Protein AF-A0A7G1IEH9-F1 (afdb_monomer)

InterPro domains:
  IPR000030 PPE domain [PF00823] (2-75)
  IPR038332 PPE superfamily [G3DSA:1.20.1260.20] (1-83)
  IPR038332 PPE superfamily [SSF140459] (2-83)

Solvent-accessible surface area (backbone atoms only — not comparable to full-atom values): 6818 Å² total; per-residue (Å²): 110,60,46,59,54,23,50,54,52,22,62,71,52,36,68,58,66,68,58,56,51,50,48,56,52,49,42,52,53,42,60,76,65,32,87,82,54,78,37,52,67,60,43,54,50,47,52,47,55,49,51,51,48,51,52,42,34,51,51,20,52,55,51,25,51,55,37,37,50,55,48,53,68,71,58,76,77,83,74,82,67,97,66,61,63,68,59,50,52,51,50,51,52,51,52,51,53,52,50,53,51,51,54,58,60,53,47,54,61,51,50,53,54,53,60,72,65,56,80,79,133

Foldseek 3Di:
DLLVVLVVQLVVQQDDVVVLVVLVVVLVVLVVPCPPVPSVVVNVVSVVVNVVNVVSNVVSVVSNCVRNVVVVVPDDDDDDPPDDPVVVVVVVVVVVVVVVVVVVVVVVVVVVVVVVPDDDD

Structure (mmCIF, N/CA/C/O backbone):
data_AF-A0A7G1IEH9-F1
#
_entry.id   AF-A0A7G1IEH9-F1
#
loop_
_atom_site.group_PDB
_atom_site.id
_atom_site.type_symbol
_atom_site.label_atom_id
_atom_site.label_alt_id
_atom_site.label_comp_id
_atom_site.label_asym_id
_atom_site.label_entity_id
_atom_site.label_seq_id
_atom_site.pdbx_PDB_ins_code
_atom_site.Cartn_x
_atom_site.Cartn_y
_atom_site.Cartn_z
_atom_site.occupancy
_atom_site.B_iso_or_equiv
_atom_site.auth_seq_id
_atom_site.auth_comp_id
_atom_site.auth_asym_id
_atom_site.auth_atom_id
_atom_site.pdbx_PDB_model_num
ATOM 1 N N . MET A 1 1 ? 18.288 -5.193 -13.164 1.00 74.69 1 MET A N 1
ATOM 2 C CA . MET A 1 1 ? 17.884 -5.806 -11.874 1.00 74.69 1 MET A CA 1
ATOM 3 C C . MET A 1 1 ? 17.405 -4.782 -10.842 1.00 74.69 1 MET A C 1
ATOM 5 O O . MET A 1 1 ? 16.565 -5.155 -10.041 1.00 74.69 1 MET A O 1
ATOM 9 N N . ALA A 1 2 ? 17.808 -3.503 -10.920 1.00 91.00 2 ALA A N 1
ATOM 10 C CA . ALA A 1 2 ? 17.362 -2.439 -10.006 1.00 91.00 2 ALA A CA 1
ATOM 11 C C . ALA A 1 2 ? 15.828 -2.305 -9.851 1.00 91.00 2 ALA A C 1
ATOM 13 O O . ALA A 1 2 ? 15.324 -2.192 -8.737 1.00 91.00 2 ALA A O 1
ATOM 14 N N . ALA A 1 3 ? 15.067 -2.390 -10.949 1.00 94.50 3 ALA A N 1
ATOM 15 C CA . ALA A 1 3 ? 13.603 -2.328 -10.886 1.00 94.50 3 ALA A CA 1
ATOM 16 C C . ALA A 1 3 ? 12.978 -3.514 -10.120 1.00 94.50 3 ALA A C 1
ATOM 18 O O . ALA A 1 3 ? 12.057 -3.322 -9.332 1.00 94.50 3 ALA A O 1
ATOM 19 N N . ALA A 1 4 ? 13.500 -4.732 -10.314 1.00 96.81 4 ALA A N 1
ATOM 20 C CA . ALA A 1 4 ? 13.022 -5.922 -9.606 1.00 96.81 4 ALA A CA 1
ATOM 21 C C . ALA A 1 4 ? 13.334 -5.838 -8.106 1.00 96.81 4 ALA A C 1
ATOM 23 O O . ALA A 1 4 ? 12.456 -6.071 -7.282 1.00 96.81 4 ALA A O 1
ATOM 24 N N . THR A 1 5 ? 14.543 -5.396 -7.746 1.00 97.00 5 THR A N 1
ATOM 25 C CA . THR A 1 5 ? 14.927 -5.221 -6.339 1.00 97.00 5 THR A CA 1
ATOM 26 C C . THR A 1 5 ? 14.107 -4.136 -5.641 1.00 97.00 5 THR A C 1
ATOM 28 O O . THR A 1 5 ? 13.770 -4.292 -4.469 1.00 97.00 5 THR A O 1
ATOM 31 N N . ALA A 1 6 ? 13.754 -3.051 -6.344 1.00 97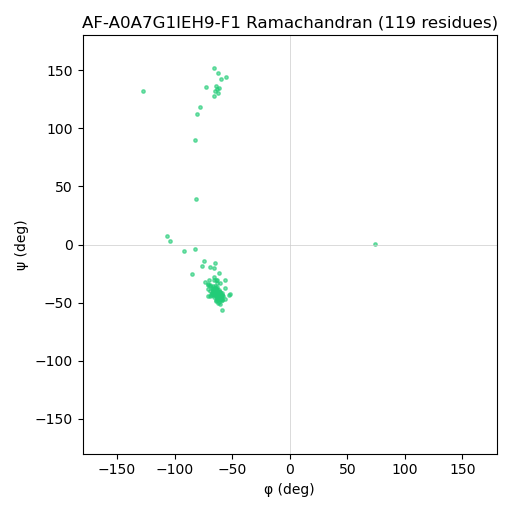.19 6 ALA A N 1
ATOM 32 C CA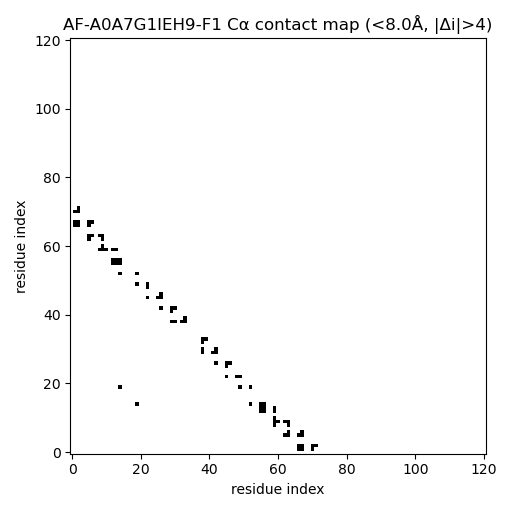 . ALA A 1 6 ? 12.877 -2.009 -5.808 1.00 97.19 6 ALA A CA 1
ATOM 33 C C . ALA A 1 6 ? 11.467 -2.555 -5.534 1.00 97.19 6 ALA A C 1
ATOM 35 O O . ALA A 1 6 ? 10.906 -2.296 -4.473 1.00 97.19 6 ALA A O 1
ATOM 36 N N . PHE A 1 7 ? 10.921 -3.352 -6.459 1.00 97.56 7 PHE A N 1
ATOM 37 C CA . PHE A 1 7 ? 9.624 -4.006 -6.281 1.00 97.56 7 PHE A CA 1
ATOM 38 C C . PHE A 1 7 ? 9.625 -4.981 -5.098 1.00 97.56 7 PHE A C 1
ATOM 40 O O . PHE A 1 7 ? 8.766 -4.889 -4.227 1.00 97.56 7 PHE A O 1
ATOM 47 N N . GLU A 1 8 ? 10.603 -5.884 -5.029 1.00 98.06 8 GLU A N 1
ATOM 48 C CA . GLU A 1 8 ? 10.706 -6.873 -3.948 1.00 98.06 8 GLU A CA 1
ATOM 49 C C . GLU A 1 8 ? 10.863 -6.204 -2.577 1.00 98.06 8 GLU A C 1
ATOM 51 O O . GLU A 1 8 ? 10.237 -6.627 -1.605 1.00 98.06 8 GLU A O 1
ATOM 56 N N . SER A 1 9 ? 11.641 -5.119 -2.511 1.00 97.62 9 SER A N 1
ATOM 57 C CA . SER A 1 9 ? 11.818 -4.332 -1.285 1.00 97.62 9 SER A CA 1
ATOM 58 C C . SER A 1 9 ? 10.518 -3.653 -0.851 1.00 97.62 9 SER A C 1
ATOM 60 O O . SER A 1 9 ? 10.201 -3.650 0.335 1.00 97.62 9 SER A O 1
ATOM 62 N N . ALA A 1 10 ? 9.743 -3.117 -1.800 1.00 98.19 10 ALA A N 1
ATOM 63 C CA . ALA A 1 10 ? 8.437 -2.526 -1.524 1.00 98.19 10 ALA A CA 1
ATOM 64 C C . ALA A 1 10 ? 7.450 -3.574 -1.000 1.00 98.19 10 ALA A C 1
ATOM 66 O O . ALA A 1 10 ? 6.861 -3.378 0.057 1.00 98.19 10 ALA A O 1
ATOM 67 N N . VAL A 1 11 ? 7.348 -4.724 -1.676 1.00 97.94 11 VAL A N 1
ATOM 68 C CA . VAL A 1 11 ? 6.484 -5.841 -1.258 1.00 97.94 11 VAL A CA 1
ATOM 69 C C . VAL A 1 11 ? 6.845 -6.339 0.141 1.00 97.94 11 VAL A C 1
ATOM 71 O O . VAL A 1 11 ? 5.951 -6.617 0.935 1.00 97.94 11 VAL A O 1
ATOM 74 N N . ALA A 1 12 ? 8.138 -6.443 0.456 1.00 98.06 12 ALA A N 1
ATOM 75 C CA . ALA A 1 12 ? 8.598 -6.868 1.776 1.00 98.06 12 ALA A CA 1
ATOM 76 C C . ALA A 1 12 ? 8.327 -5.824 2.874 1.00 98.06 12 ALA A C 1
ATOM 78 O O . ALA A 1 12 ? 8.136 -6.197 4.031 1.00 98.06 12 ALA A O 1
ATOM 79 N N . ALA A 1 13 ? 8.331 -4.534 2.529 1.00 98.00 13 ALA A N 1
ATOM 80 C CA . ALA A 1 13 ? 8.080 -3.442 3.465 1.00 98.00 13 ALA A CA 1
ATOM 81 C C . ALA A 1 13 ? 6.584 -3.145 3.670 1.00 98.00 13 ALA A C 1
ATOM 83 O O . ALA A 1 13 ? 6.220 -2.618 4.720 1.00 98.00 13 ALA A O 1
ATOM 84 N N . THR A 1 14 ? 5.718 -3.467 2.707 1.00 98.50 14 THR A N 1
ATOM 85 C CA . THR A 1 14 ? 4.266 -3.274 2.819 1.00 98.50 14 THR A CA 1
ATOM 86 C C . THR A 1 14 ? 3.672 -4.142 3.927 1.00 98.50 14 THR A C 1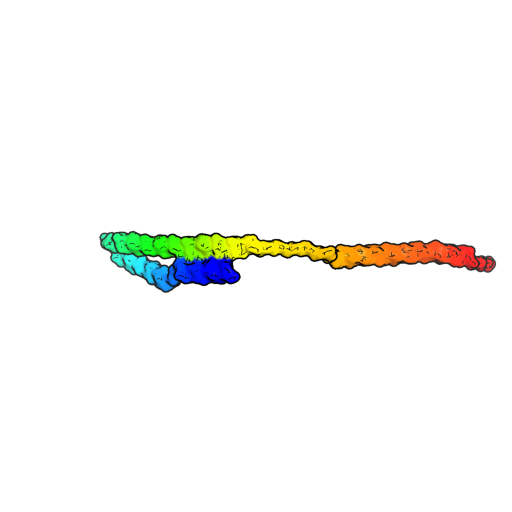
ATOM 88 O O . THR A 1 14 ? 3.975 -5.330 4.068 1.00 98.50 14 THR A O 1
ATOM 91 N N . VAL A 1 15 ? 2.784 -3.548 4.715 1.00 98.62 15 VAL A N 1
ATOM 92 C CA . VAL A 1 15 ? 2.061 -4.218 5.788 1.00 98.62 15 VAL A CA 1
ATOM 93 C C . VAL A 1 15 ? 1.169 -5.317 5.215 1.00 98.62 15 VAL A C 1
ATOM 95 O O . VAL A 1 15 ? 0.414 -5.130 4.261 1.00 98.62 15 VAL A O 1
ATOM 98 N N . HIS A 1 16 ? 1.210 -6.495 5.838 1.00 98.19 16 HIS A N 1
ATOM 99 C CA . HIS A 1 16 ? 0.393 -7.616 5.393 1.00 98.19 16 HIS A CA 1
ATOM 100 C C . HIS A 1 16 ? -1.115 -7.311 5.563 1.00 98.19 16 HIS A C 1
ATOM 102 O O . HIS A 1 16 ? -1.537 -6.949 6.667 1.00 98.19 16 HIS A O 1
ATOM 108 N N . PRO A 1 17 ? -1.976 -7.555 4.551 1.00 97.81 17 PRO A N 1
ATOM 109 C CA . PRO A 1 17 ? -3.401 -7.200 4.604 1.00 97.81 17 PRO A CA 1
ATOM 110 C C . PRO A 1 17 ? -4.170 -7.788 5.795 1.00 97.81 17 PRO A C 1
ATOM 112 O O . PRO A 1 17 ? -5.111 -7.180 6.300 1.00 97.81 17 PRO A O 1
ATOM 115 N N . ALA A 1 18 ? -3.760 -8.966 6.277 1.00 98.38 18 ALA A N 1
ATOM 116 C CA . ALA A 1 18 ? -4.361 -9.589 7.458 1.00 98.38 18 ALA A CA 1
ATOM 117 C C . ALA A 1 18 ? -4.177 -8.755 8.743 1.00 98.38 18 ALA A C 1
ATOM 119 O O . ALA A 1 18 ? -5.075 -8.749 9.581 1.00 98.38 18 ALA A O 1
ATOM 120 N N . ALA A 1 19 ? -3.058 -8.035 8.893 1.00 98.50 19 ALA A N 1
ATOM 121 C CA . ALA A 1 19 ? -2.825 -7.161 10.044 1.00 98.50 19 ALA A CA 1
ATOM 122 C C . ALA A 1 19 ? -3.760 -5.943 10.006 1.00 98.50 19 ALA A C 1
ATOM 124 O O . ALA A 1 19 ? -4.420 -5.631 10.998 1.00 98.50 19 ALA A O 1
ATOM 125 N N . VAL A 1 20 ? -3.909 -5.332 8.826 1.00 98.75 20 VAL A N 1
ATOM 126 C CA . VAL A 1 20 ? -4.864 -4.241 8.599 1.00 98.75 20 VAL A CA 1
ATOM 127 C C . VAL A 1 20 ? -6.289 -4.708 8.900 1.00 98.75 20 VAL A C 1
ATOM 129 O O . VAL A 1 20 ? -7.010 -4.059 9.655 1.00 98.75 20 VAL A O 1
ATOM 132 N N . ALA A 1 21 ? -6.691 -5.869 8.375 1.00 98.75 21 ALA A N 1
ATOM 133 C CA . ALA A 1 21 ? -8.010 -6.438 8.632 1.00 98.75 21 ALA A CA 1
ATOM 134 C C . ALA A 1 21 ? -8.253 -6.694 10.130 1.00 98.75 21 ALA A C 1
ATOM 136 O O . ALA A 1 21 ? -9.314 -6.334 10.642 1.00 98.75 21 ALA A O 1
ATOM 137 N N . ALA A 1 22 ? -7.272 -7.256 10.844 1.00 98.81 22 ALA A N 1
ATOM 138 C CA . ALA A 1 22 ? -7.365 -7.490 12.283 1.00 98.81 22 ALA A CA 1
ATOM 139 C C . ALA A 1 22 ? -7.569 -6.183 13.067 1.00 98.81 22 ALA A C 1
ATOM 141 O O . ALA A 1 22 ? -8.456 -6.116 13.917 1.00 98.81 22 ALA A O 1
ATOM 142 N N . ASN A 1 23 ? -6.823 -5.127 12.729 1.00 98.81 23 ASN A N 1
ATOM 143 C CA . ASN A 1 23 ? -7.001 -3.800 13.317 1.00 98.81 23 ASN A CA 1
ATOM 144 C C . ASN A 1 23 ? -8.418 -3.249 13.072 1.00 98.81 23 ASN A C 1
ATOM 146 O O . ASN A 1 23 ? -9.082 -2.809 14.012 1.00 98.81 23 ASN A O 1
ATOM 150 N N . ARG A 1 24 ? -8.930 -3.338 11.834 1.00 98.75 24 ARG A N 1
ATOM 151 C CA . ARG A 1 24 ? -10.279 -2.841 11.503 1.00 98.75 24 ARG A CA 1
ATOM 152 C C . ARG A 1 24 ? -11.386 -3.620 12.216 1.00 98.75 24 ARG A C 1
ATOM 154 O O . ARG A 1 24 ? -12.366 -3.013 12.648 1.00 98.75 24 ARG A O 1
ATOM 161 N N . VAL A 1 25 ? -11.230 -4.936 12.366 1.00 98.88 25 VAL A N 1
ATOM 162 C CA . VAL A 1 25 ? -12.160 -5.780 13.136 1.00 98.88 25 VAL A CA 1
ATOM 163 C C . VAL A 1 25 ? -12.125 -5.415 14.621 1.00 98.88 25 VAL A C 1
ATOM 165 O O . VAL A 1 25 ? -13.186 -5.248 15.226 1.00 98.88 25 VAL A O 1
ATOM 168 N N . LEU A 1 26 ? -10.932 -5.236 15.198 1.00 98.81 26 LEU A N 1
ATOM 169 C CA . LEU A 1 26 ? -10.772 -4.827 16.594 1.00 98.81 26 LEU A CA 1
ATOM 170 C C . LEU A 1 26 ? -11.415 -3.461 16.856 1.00 98.81 26 LEU A C 1
ATOM 172 O O . LEU A 1 26 ? -12.185 -3.329 17.807 1.00 98.81 26 LEU A O 1
ATOM 176 N N . LEU A 1 27 ? -11.169 -2.476 15.989 1.00 98.88 27 LEU A N 1
ATOM 177 C CA . LEU A 1 27 ? -11.789 -1.155 16.089 1.00 98.88 27 LEU A CA 1
ATOM 178 C C . LEU A 1 27 ? -13.320 -1.261 16.106 1.00 98.88 27 LEU A C 1
ATOM 180 O O . LEU A 1 27 ? -13.971 -0.673 16.969 1.00 98.88 27 LEU A O 1
ATOM 184 N N . GLY A 1 28 ? -13.893 -2.055 15.195 1.00 98.75 28 GLY A N 1
ATOM 185 C CA . GLY A 1 28 ? -15.334 -2.301 15.153 1.00 98.75 28 GLY A CA 1
ATOM 186 C C . GLY A 1 28 ? -15.874 -2.895 16.458 1.00 98.75 28 GLY A C 1
ATOM 187 O O . GLY A 1 28 ? -16.890 -2.425 16.969 1.00 98.75 28 GLY A O 1
ATOM 188 N N . ALA A 1 29 ? -15.176 -3.875 17.038 1.00 98.75 29 ALA A N 1
ATOM 189 C CA . ALA A 1 29 ? -15.562 -4.490 18.308 1.00 98.75 29 ALA A CA 1
ATOM 190 C C . ALA A 1 29 ? -15.469 -3.511 19.494 1.00 98.75 29 ALA A C 1
ATOM 192 O O . ALA A 1 29 ? -16.379 -3.453 20.327 1.00 98.75 29 ALA A O 1
ATOM 193 N N . LEU A 1 30 ? -14.399 -2.714 19.560 1.00 98.75 30 LEU A N 1
ATOM 194 C CA . LEU A 1 30 ? -14.201 -1.710 20.607 1.00 98.75 30 LEU A CA 1
ATOM 195 C C . LEU A 1 30 ? -15.283 -0.632 20.562 1.00 98.75 30 LEU A C 1
ATOM 197 O O . LEU A 1 30 ? -15.847 -0.298 21.604 1.00 98.75 30 LEU A O 1
ATOM 201 N N . VAL A 1 31 ? -15.613 -0.138 19.364 1.00 98.69 31 VAL A N 1
ATOM 202 C CA . VAL A 1 31 ? -16.690 0.839 19.148 1.00 98.69 31 VAL A CA 1
ATOM 203 C C . VAL A 1 31 ? -18.046 0.243 19.520 1.00 98.69 31 VAL A C 1
ATOM 205 O O . VAL A 1 31 ? -18.790 0.861 20.280 1.00 98.69 31 VAL A O 1
ATOM 208 N N . ALA A 1 32 ? -18.351 -0.972 19.054 1.00 98.62 32 ALA A N 1
ATOM 209 C CA . ALA A 1 32 ? -19.624 -1.640 19.332 1.00 98.62 32 ALA A CA 1
ATOM 210 C C . ALA A 1 32 ? -19.866 -1.892 20.831 1.00 98.62 32 ALA A C 1
ATOM 212 O O . ALA A 1 32 ? -21.013 -2.007 21.256 1.00 98.62 32 ALA A O 1
ATOM 213 N N . THR A 1 33 ? -18.800 -1.966 21.632 1.00 98.31 33 THR A N 1
ATOM 214 C CA . THR A 1 33 ? -18.867 -2.202 23.082 1.00 98.31 33 THR A CA 1
ATOM 215 C C . THR A 1 33 ? -18.633 -0.941 23.923 1.00 98.31 33 THR A C 1
ATOM 217 O O . THR A 1 33 ? -18.659 -1.011 25.152 1.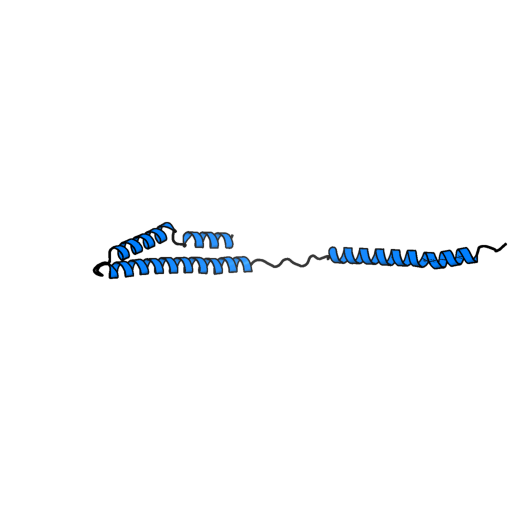00 98.31 33 THR A O 1
ATOM 220 N N . ASN A 1 34 ? -18.466 0.237 23.307 1.00 97.94 34 ASN A N 1
ATOM 221 C CA . ASN A 1 34 ? -18.123 1.485 24.002 1.00 97.94 34 ASN A CA 1
ATOM 222 C C . ASN A 1 34 ? -19.326 2.211 24.647 1.00 97.94 34 ASN A C 1
ATOM 224 O O . ASN A 1 34 ? -19.403 3.438 24.616 1.00 97.94 34 ASN A O 1
ATOM 228 N N . PHE A 1 35 ? -20.275 1.488 25.247 1.00 97.88 35 PHE A N 1
ATOM 229 C CA . PHE A 1 35 ? -21.515 2.077 25.787 1.00 97.88 35 PHE A CA 1
ATOM 230 C C . PHE A 1 35 ? -21.278 3.121 26.886 1.00 97.88 35 PHE A C 1
ATOM 232 O O . PHE A 1 35 ? -22.034 4.080 27.009 1.00 97.88 35 PHE A O 1
ATOM 239 N N . LEU A 1 36 ? -20.227 2.927 27.687 1.00 97.38 36 LEU A N 1
ATOM 240 C CA . LEU A 1 36 ? -19.866 3.793 28.814 1.00 97.38 36 LEU A CA 1
ATOM 241 C C . LEU A 1 36 ? -18.637 4.670 28.525 1.00 97.38 36 LEU A C 1
ATOM 243 O O . LEU A 1 36 ? -18.102 5.289 29.441 1.00 97.38 36 LEU A O 1
ATOM 247 N N . GLY A 1 37 ? -18.131 4.684 27.288 1.00 97.44 37 GLY A N 1
ATOM 248 C CA . GLY A 1 37 ? -16.933 5.451 26.927 1.00 97.44 37 GLY A CA 1
ATOM 249 C C . GLY A 1 37 ? -15.601 4.862 27.420 1.00 97.44 37 GLY A C 1
ATOM 250 O O . GLY A 1 37 ? -14.547 5.436 27.149 1.00 97.44 37 GLY A O 1
ATOM 251 N N . GLN A 1 38 ? -15.610 3.721 28.114 1.00 98.31 38 GLN A N 1
ATOM 252 C CA . GLN A 1 38 ? -14.409 3.107 28.700 1.00 98.31 38 GLN A CA 1
ATOM 253 C C . GLN A 1 38 ? -13.392 2.628 27.655 1.00 98.31 38 GLN A C 1
ATOM 255 O O . GLN A 1 38 ? -12.194 2.635 27.928 1.00 98.31 38 GLN A O 1
ATOM 260 N N . ASN A 1 39 ? -13.842 2.271 26.450 1.00 98.50 39 ASN A N 1
ATOM 261 C CA . ASN A 1 39 ? -12.962 1.801 25.380 1.00 98.50 39 ASN A CA 1
ATOM 262 C C . ASN A 1 39 ? -12.294 2.947 24.612 1.00 98.50 39 ASN A C 1
ATOM 264 O O . ASN A 1 39 ? -11.466 2.680 23.748 1.00 98.50 39 ASN A O 1
ATOM 268 N N . THR A 1 40 ? -12.614 4.211 24.905 1.00 98.44 40 THR A N 1
ATOM 269 C CA . THR A 1 40 ? -12.088 5.370 24.160 1.00 98.44 40 THR A CA 1
ATOM 270 C C . THR A 1 40 ? -10.553 5.387 24.059 1.00 98.44 40 THR A C 1
ATOM 272 O O . THR A 1 40 ? -10.051 5.587 22.954 1.00 98.44 40 THR A O 1
ATOM 275 N N . PRO A 1 41 ? -9.775 5.100 25.126 1.00 98.44 41 PRO A N 1
ATOM 276 C CA . PRO A 1 41 ? -8.318 5.011 25.006 1.00 98.44 41 PRO A CA 1
ATOM 277 C C . PRO A 1 41 ? -7.848 3.860 24.101 1.00 98.44 41 PRO A C 1
ATOM 279 O O . PRO A 1 41 ? -6.901 4.026 23.339 1.00 98.44 41 PRO A O 1
ATOM 282 N N . ALA A 1 42 ? -8.522 2.705 24.146 1.00 98.44 42 ALA A N 1
ATOM 283 C CA . ALA A 1 42 ? -8.191 1.551 23.306 1.00 98.44 42 ALA A CA 1
ATOM 284 C C . ALA A 1 42 ? -8.549 1.786 21.828 1.00 98.44 42 ALA A C 1
ATOM 286 O O . ALA A 1 42 ? -7.824 1.342 20.940 1.00 98.44 42 ALA A O 1
ATOM 287 N N . ILE A 1 43 ? -9.638 2.514 21.561 1.00 98.81 43 ILE A N 1
ATOM 288 C CA . ILE A 1 43 ? -10.010 2.974 20.218 1.00 98.81 43 ILE A CA 1
ATOM 289 C C . ILE A 1 43 ? -8.904 3.870 19.662 1.00 98.81 43 ILE A C 1
ATOM 291 O O . ILE A 1 43 ? -8.401 3.590 18.580 1.00 98.81 43 ILE A O 1
ATOM 295 N N . ALA A 1 44 ? -8.474 4.878 20.429 1.00 98.75 44 ALA A N 1
ATOM 296 C CA . ALA A 1 44 ? -7.420 5.795 20.002 1.00 98.75 44 ALA A CA 1
ATOM 297 C C . ALA A 1 44 ? -6.093 5.069 19.722 1.00 98.75 44 ALA A C 1
ATOM 299 O O . ALA A 1 44 ? -5.442 5.354 18.721 1.00 98.75 44 ALA A O 1
ATOM 300 N N . ALA A 1 45 ? -5.716 4.097 20.561 1.00 98.75 45 ALA A N 1
ATOM 301 C CA . ALA A 1 45 ? -4.546 3.256 20.311 1.00 98.75 45 ALA A CA 1
ATOM 302 C C . ALA A 1 45 ? -4.696 2.434 19.018 1.00 98.75 45 ALA A C 1
ATOM 304 O O . ALA A 1 45 ? -3.805 2.436 18.179 1.00 98.75 45 ALA A O 1
ATOM 305 N N . THR A 1 46 ? -5.860 1.814 18.801 1.00 98.81 4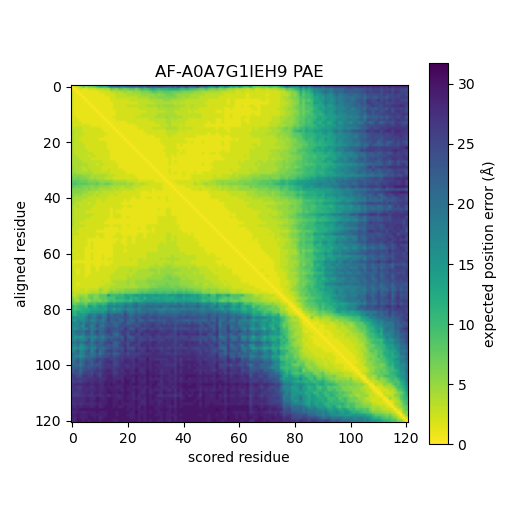6 THR A N 1
ATOM 306 C CA . THR A 1 46 ? -6.128 1.030 17.582 1.00 98.81 46 THR A CA 1
ATOM 307 C C . THR A 1 46 ? -6.098 1.906 16.323 1.00 98.81 46 THR A C 1
ATOM 309 O O . THR A 1 46 ? -5.604 1.486 15.278 1.00 98.81 46 THR A O 1
ATOM 312 N N . GLU A 1 47 ? -6.616 3.133 16.390 1.00 98.75 47 GLU A N 1
ATOM 313 C CA . GLU A 1 47 ? -6.531 4.090 15.281 1.00 98.75 47 GLU A CA 1
ATOM 314 C C . GLU A 1 47 ? -5.092 4.547 15.028 1.00 98.75 47 GLU A C 1
ATOM 316 O O . GLU A 1 47 ? -4.696 4.681 13.870 1.00 98.75 47 GLU A O 1
ATOM 321 N N . PHE A 1 48 ? -4.300 4.737 16.083 1.00 98.75 48 PHE A N 1
ATOM 322 C CA . PHE A 1 48 ? -2.885 5.070 15.963 1.00 98.75 48 PHE A CA 1
ATOM 323 C C . PHE A 1 48 ? -2.098 3.952 15.269 1.00 98.75 48 PHE A C 1
ATOM 325 O O . PHE A 1 48 ? -1.421 4.228 14.280 1.00 98.75 48 PHE A O 1
ATOM 332 N N . ASP A 1 49 ? -2.288 2.693 15.677 1.00 98.75 49 ASP A N 1
ATOM 333 C CA . ASP A 1 49 ? -1.673 1.529 15.021 1.00 98.75 49 ASP A CA 1
ATOM 334 C C . ASP A 1 49 ? -2.026 1.474 13.521 1.00 98.75 49 ASP A C 1
ATOM 336 O O . ASP A 1 49 ? -1.203 1.131 12.673 1.00 98.75 49 ASP A O 1
ATOM 340 N N . TYR A 1 50 ? -3.261 1.842 13.160 1.00 98.81 50 TYR A N 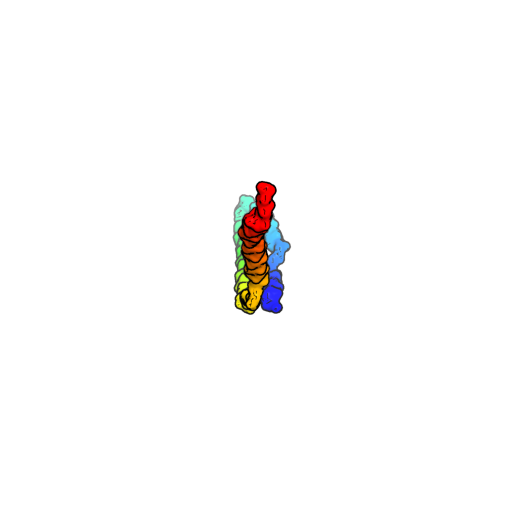1
ATOM 341 C CA . TYR A 1 50 ? -3.675 1.923 11.758 1.00 98.81 50 TYR A CA 1
ATOM 342 C C . TYR A 1 50 ? -2.941 3.023 10.988 1.00 98.81 50 TYR A C 1
ATOM 344 O O . TYR A 1 50 ? -2.550 2.812 9.838 1.00 98.81 50 TYR A O 1
ATOM 352 N N . VAL A 1 51 ? -2.747 4.189 11.604 1.00 98.75 51 VAL A N 1
ATOM 353 C CA . VAL A 1 51 ? -1.994 5.297 11.003 1.00 98.75 51 VAL A CA 1
ATOM 354 C C . VAL A 1 51 ? -0.514 4.941 10.850 1.00 98.75 51 VAL A C 1
ATOM 356 O O . VAL A 1 51 ? 0.077 5.304 9.835 1.00 98.75 51 VAL A O 1
ATOM 359 N N . GLU A 1 52 ? 0.078 4.192 11.784 1.00 98.69 52 GLU A N 1
ATOM 360 C CA . GLU A 1 52 ? 1.441 3.667 11.631 1.00 98.69 52 GLU A CA 1
ATOM 361 C C . GLU A 1 52 ? 1.548 2.704 10.445 1.00 98.69 52 GLU A C 1
ATOM 363 O O . GLU A 1 52 ? 2.435 2.871 9.604 1.00 98.69 52 GLU A O 1
ATOM 368 N N . MET A 1 53 ? 0.611 1.755 10.316 1.00 98.75 53 MET A N 1
ATOM 369 C CA . MET A 1 53 ? 0.561 0.858 9.155 1.00 98.75 53 MET A CA 1
ATOM 370 C C . MET A 1 53 ? 0.421 1.642 7.842 1.00 98.75 53 MET A C 1
ATOM 372 O O . MET A 1 53 ? 1.126 1.364 6.874 1.00 98.75 53 MET A O 1
ATOM 376 N N . TRP A 1 54 ? -0.440 2.665 7.817 1.00 98.62 54 TRP A N 1
ATOM 377 C CA . TRP A 1 54 ? -0.590 3.548 6.659 1.00 98.62 54 TRP A CA 1
ATOM 378 C C . TRP A 1 54 ? 0.710 4.292 6.330 1.00 98.62 54 TRP A C 1
ATOM 380 O O . TRP A 1 54 ? 1.117 4.335 5.169 1.00 98.62 54 TRP A O 1
ATOM 390 N N . ALA A 1 55 ? 1.388 4.851 7.334 1.00 98.56 55 ALA A N 1
ATOM 391 C CA . ALA A 1 55 ? 2.647 5.564 7.142 1.00 98.56 55 ALA A CA 1
ATOM 392 C C . ALA A 1 55 ? 3.759 4.639 6.618 1.00 98.56 55 ALA A C 1
ATOM 394 O O . ALA A 1 55 ? 4.533 5.046 5.748 1.00 98.56 55 ALA A O 1
ATOM 395 N N . GLN A 1 56 ? 3.816 3.393 7.097 1.00 98.62 56 GLN A N 1
ATOM 396 C CA . GLN A 1 56 ? 4.741 2.376 6.598 1.00 98.62 56 GLN A CA 1
ATOM 397 C C . GLN A 1 56 ? 4.482 2.053 5.120 1.00 98.62 56 GLN A C 1
ATOM 399 O O . GLN A 1 56 ? 5.423 2.061 4.325 1.00 98.62 56 GLN A O 1
ATOM 404 N N . ASP A 1 57 ? 3.223 1.839 4.732 1.00 98.56 57 ASP A N 1
ATOM 405 C CA . ASP A 1 57 ? 2.854 1.553 3.340 1.00 98.56 57 ASP A CA 1
ATOM 406 C C . ASP A 1 57 ? 3.153 2.731 2.406 1.00 98.56 57 ASP A C 1
ATOM 408 O O . ASP A 1 57 ? 3.665 2.540 1.298 1.00 98.56 57 ASP A O 1
ATOM 412 N N . VAL A 1 58 ? 2.906 3.963 2.862 1.00 98.62 58 VAL A N 1
ATOM 413 C CA . VAL A 1 58 ? 3.314 5.174 2.135 1.00 98.62 58 VAL A CA 1
ATOM 414 C C . VAL A 1 58 ? 4.834 5.206 1.967 1.00 98.62 58 VAL A C 1
ATOM 416 O O . VAL A 1 58 ? 5.315 5.431 0.857 1.00 98.62 58 VAL A O 1
ATOM 419 N N . GLY A 1 59 ? 5.597 4.938 3.030 1.00 98.56 59 GLY A N 1
ATOM 420 C CA . GLY A 1 59 ? 7.058 4.875 2.972 1.00 98.56 59 GLY A CA 1
ATOM 421 C C . GLY A 1 59 ? 7.569 3.826 1.979 1.00 98.56 59 GLY A C 1
ATOM 422 O O . GLY A 1 59 ? 8.457 4.122 1.176 1.00 98.56 59 GLY A O 1
ATOM 423 N N . ALA A 1 60 ? 6.967 2.633 1.975 1.00 98.50 60 ALA A N 1
ATOM 424 C CA . ALA A 1 60 ? 7.296 1.562 1.037 1.00 98.50 60 ALA A CA 1
ATOM 425 C C . ALA A 1 60 ? 7.070 1.992 -0.423 1.00 98.50 60 ALA A C 1
ATOM 427 O O . ALA A 1 60 ? 7.952 1.813 -1.267 1.00 98.50 60 ALA A O 1
ATOM 428 N N . MET A 1 61 ? 5.927 2.619 -0.721 1.00 98.38 61 MET A N 1
ATOM 429 C CA . MET A 1 61 ? 5.590 3.047 -2.083 1.00 98.38 61 MET A CA 1
ATOM 430 C C . MET A 1 61 ? 6.383 4.272 -2.550 1.00 98.38 61 MET A C 1
ATOM 432 O O . MET A 1 61 ? 6.730 4.349 -3.726 1.00 98.38 61 MET A O 1
ATOM 436 N N . VAL A 1 62 ? 6.738 5.196 -1.652 1.00 98.50 62 VAL A N 1
ATOM 437 C CA . VAL A 1 62 ? 7.661 6.302 -1.970 1.00 98.50 62 VAL A CA 1
ATOM 438 C C . VAL A 1 62 ? 9.051 5.760 -2.313 1.00 98.50 62 VAL A C 1
ATOM 440 O O . VAL A 1 62 ? 9.659 6.191 -3.293 1.00 98.50 62 VAL A O 1
ATOM 443 N N . GLY A 1 63 ? 9.547 4.783 -1.546 1.00 97.69 63 GLY A N 1
ATOM 444 C CA . GLY A 1 63 ? 10.808 4.105 -1.852 1.00 97.69 63 GLY A CA 1
ATOM 445 C C . GLY A 1 63 ? 10.765 3.370 -3.195 1.00 97.69 63 GLY A C 1
ATOM 446 O O . GLY A 1 63 ? 11.721 3.445 -3.970 1.00 97.69 63 GLY A O 1
ATOM 447 N N . TYR A 1 64 ? 9.644 2.708 -3.496 1.00 98.31 64 TYR A N 1
ATOM 448 C CA . TYR A 1 64 ? 9.419 2.057 -4.785 1.00 98.31 64 TYR A CA 1
ATOM 449 C C . TYR A 1 64 ? 9.444 3.045 -5.951 1.00 98.31 64 TYR A C 1
ATOM 451 O O . TYR A 1 64 ? 10.161 2.801 -6.917 1.00 98.31 64 TYR A O 1
ATOM 459 N N . ASP A 1 65 ? 8.702 4.151 -5.856 1.00 98.31 65 ASP A N 1
ATOM 460 C CA . ASP A 1 65 ? 8.627 5.176 -6.903 1.00 98.31 65 ASP A CA 1
ATOM 461 C C . ASP A 1 65 ? 10.013 5.755 -7.214 1.00 98.31 65 ASP A C 1
ATOM 463 O O . ASP A 1 65 ? 10.447 5.761 -8.368 1.00 98.31 65 ASP A O 1
ATOM 467 N N . ALA A 1 66 ? 10.770 6.115 -6.174 1.00 97.50 66 ALA A N 1
ATOM 468 C CA . ALA A 1 66 ? 12.135 6.606 -6.329 1.00 97.50 66 ALA A CA 1
ATOM 469 C C . ALA A 1 66 ? 13.060 5.559 -6.982 1.00 97.50 66 ALA A C 1
ATOM 471 O O . ALA A 1 66 ? 13.799 5.876 -7.918 1.00 97.50 66 ALA A O 1
ATOM 472 N N . GLY A 1 67 ? 13.020 4.306 -6.516 1.00 96.75 67 GLY A N 1
ATOM 473 C CA . GLY A 1 67 ? 13.869 3.229 -7.034 1.00 96.75 67 GLY A CA 1
ATOM 474 C C . GLY A 1 67 ? 13.521 2.815 -8.468 1.00 96.75 67 GLY A C 1
ATOM 475 O O . GLY A 1 67 ? 14.412 2.643 -9.303 1.00 96.75 67 GLY A O 1
ATOM 476 N N . ALA A 1 68 ? 12.231 2.686 -8.777 1.00 96.88 68 ALA A N 1
ATOM 477 C CA . ALA A 1 68 ? 11.743 2.368 -10.114 1.00 96.88 68 ALA A CA 1
ATOM 478 C C . ALA A 1 68 ? 12.001 3.523 -11.092 1.00 96.88 68 ALA A C 1
ATOM 480 O O . ALA A 1 68 ? 12.451 3.279 -12.212 1.00 96.88 68 ALA A O 1
ATOM 481 N N . GLY A 1 69 ? 11.787 4.769 -10.658 1.00 96.62 69 GLY A N 1
ATOM 482 C CA . GLY A 1 69 ? 12.087 5.968 -11.437 1.00 96.62 69 GLY A CA 1
ATOM 483 C C . GLY A 1 69 ? 13.572 6.081 -11.780 1.00 96.62 69 GLY A C 1
ATOM 484 O O . GLY A 1 69 ? 13.915 6.319 -12.938 1.00 96.62 69 GLY A O 1
ATOM 485 N N . ALA A 1 70 ? 14.459 5.821 -10.815 1.00 95.94 70 ALA A N 1
ATOM 486 C CA . ALA A 1 70 ? 15.900 5.775 -11.060 1.00 95.94 70 ALA A CA 1
ATOM 487 C C . ALA A 1 70 ? 16.275 4.682 -12.077 1.00 95.94 70 ALA A C 1
ATOM 489 O O . ALA A 1 70 ? 17.014 4.952 -13.019 1.00 95.94 70 ALA A O 1
ATOM 490 N N . ALA A 1 71 ? 15.714 3.475 -11.942 1.00 95.75 71 ALA A N 1
ATOM 491 C CA . ALA A 1 71 ? 15.955 2.387 -12.891 1.00 95.75 71 ALA A CA 1
ATOM 492 C C . ALA A 1 71 ? 15.436 2.710 -14.305 1.00 95.75 71 ALA A C 1
ATOM 494 O O . ALA A 1 71 ? 16.063 2.339 -15.296 1.00 95.75 71 ALA A O 1
ATOM 495 N N . ALA A 1 72 ? 14.302 3.404 -14.416 1.00 94.75 72 ALA A N 1
ATOM 496 C CA . ALA A 1 72 ? 13.758 3.838 -15.699 1.00 94.75 72 ALA A CA 1
ATOM 497 C C . ALA A 1 72 ? 14.611 4.938 -16.349 1.00 94.75 72 ALA A C 1
ATOM 499 O O . ALA A 1 72 ? 14.758 4.949 -17.569 1.00 94.75 72 ALA A O 1
ATOM 500 N N . ALA A 1 73 ? 15.207 5.831 -15.553 1.00 94.88 73 ALA A N 1
ATOM 501 C CA . ALA A 1 73 ? 16.062 6.910 -16.047 1.00 94.88 73 ALA A CA 1
ATOM 502 C C . ALA A 1 73 ? 17.361 6.413 -16.713 1.00 94.88 73 ALA A C 1
ATOM 504 O O . ALA A 1 73 ? 17.955 7.140 -17.507 1.00 94.88 73 ALA A O 1
ATOM 505 N N . GLU A 1 74 ? 17.791 5.178 -16.437 1.00 94.25 74 GLU A N 1
ATOM 506 C CA . GLU A 1 74 ? 18.931 4.543 -17.115 1.00 94.25 74 GLU A CA 1
ATOM 507 C C . GLU A 1 74 ? 18.607 4.095 -18.553 1.00 94.25 74 GLU A C 1
ATOM 509 O O . GLU A 1 74 ? 19.515 3.789 -19.331 1.00 94.25 74 GLU A O 1
ATOM 514 N N . LEU A 1 75 ? 17.326 4.041 -18.933 1.00 92.81 75 LEU A N 1
ATOM 515 C CA . LEU A 1 75 ? 16.915 3.606 -20.264 1.00 92.81 75 LEU A CA 1
ATOM 516 C C . LEU A 1 75 ? 17.129 4.726 -21.288 1.00 92.81 75 LEU A C 1
ATOM 518 O O . LEU A 1 75 ? 16.499 5.782 -21.228 1.00 92.81 75 LEU A O 1
ATOM 522 N N . MET A 1 76 ? 17.981 4.473 -22.284 1.00 89.69 76 MET A N 1
ATOM 523 C CA . MET A 1 76 ? 18.112 5.375 -23.426 1.00 89.69 76 MET A CA 1
ATOM 524 C C . MET A 1 76 ? 16.888 5.274 -24.346 1.00 89.69 76 MET A C 1
ATOM 526 O O . MET A 1 76 ? 16.471 4.162 -24.687 1.00 89.69 76 MET A O 1
ATOM 530 N N . PRO A 1 77 ? 16.346 6.414 -24.819 1.00 88.06 77 PRO A N 1
ATOM 531 C CA . PRO A 1 77 ? 15.384 6.415 -25.908 1.00 88.06 77 PRO A CA 1
ATOM 532 C C . PRO A 1 77 ? 15.953 5.698 -27.132 1.00 88.06 77 PRO 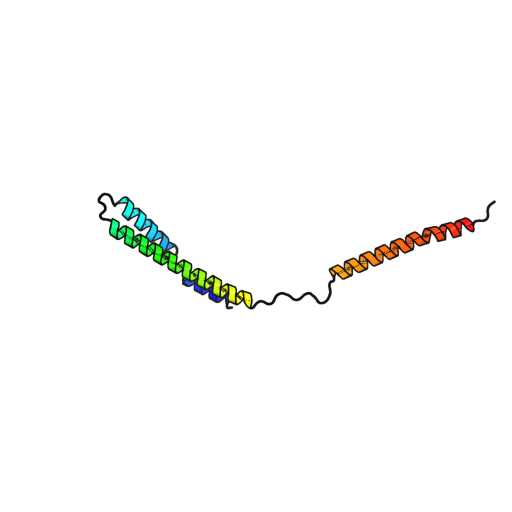A C 1
ATOM 534 O O . PRO A 1 77 ? 17.142 5.813 -27.442 1.00 88.06 77 PRO A O 1
ATOM 537 N N . PHE A 1 78 ? 15.096 4.985 -27.858 1.00 87.31 78 PHE A N 1
ATOM 538 C CA . PHE A 1 78 ? 15.502 4.382 -29.120 1.00 87.31 78 PHE A CA 1
ATOM 539 C C . PHE A 1 78 ? 15.938 5.465 -30.110 1.00 87.31 78 PHE A C 1
ATOM 541 O O . PHE A 1 78 ? 15.268 6.486 -30.277 1.00 87.31 78 PHE A O 1
ATOM 548 N N . GLY A 1 79 ? 17.068 5.228 -30.775 1.00 84.25 79 GLY A N 1
ATOM 549 C CA . GLY A 1 79 ? 17.522 6.083 -31.863 1.00 84.25 79 GLY A CA 1
ATOM 550 C C . GLY A 1 79 ? 16.577 6.008 -33.061 1.00 84.25 79 GLY A C 1
ATOM 551 O O . GLY A 1 79 ? 15.933 4.984 -33.302 1.00 84.25 79 GLY A O 1
ATOM 552 N N . VAL A 1 80 ? 16.523 7.090 -33.838 1.00 82.19 80 VAL A N 1
ATOM 553 C CA . VAL A 1 80 ? 15.856 7.075 -35.144 1.00 82.19 80 VAL A CA 1
ATOM 554 C C . VAL A 1 80 ? 16.596 6.075 -36.040 1.00 82.19 80 VAL A C 1
ATOM 556 O O . VAL A 1 80 ? 17.829 6.134 -36.111 1.00 82.19 80 VAL A O 1
ATOM 559 N N . PRO A 1 81 ? 15.892 5.141 -36.706 1.00 81.19 81 PRO A N 1
ATOM 560 C CA . PRO A 1 81 ? 16.538 4.215 -37.621 1.00 81.19 81 PRO A CA 1
ATOM 561 C C . PRO A 1 81 ? 17.248 4.991 -38.744 1.00 81.19 81 PRO A C 1
ATOM 563 O O . PRO A 1 81 ? 16.721 5.991 -39.228 1.00 81.19 81 PRO A O 1
ATOM 566 N N . PRO A 1 82 ? 18.431 4.538 -39.195 1.00 80.62 82 PRO A N 1
ATOM 567 C CA . PRO A 1 82 ? 19.246 5.268 -40.172 1.00 80.62 82 PRO A CA 1
ATOM 568 C C . PRO A 1 82 ? 18.591 5.407 -41.555 1.00 80.62 82 PRO A C 1
ATOM 570 O O . PRO A 1 82 ? 19.027 6.235 -42.350 1.00 80.62 82 PRO A O 1
ATOM 573 N N . LEU A 1 83 ? 17.552 4.619 -41.852 1.00 84.12 83 LEU A N 1
ATOM 574 C CA . LEU A 1 83 ? 16.710 4.796 -43.030 1.00 84.12 83 LEU A CA 1
ATOM 575 C C . LEU A 1 83 ? 15.236 4.849 -42.637 1.00 84.12 83 LEU A C 1
ATOM 577 O O . LEU A 1 83 ? 14.723 3.949 -41.970 1.00 84.12 83 LEU A O 1
ATOM 581 N N . ASP A 1 84 ? 14.544 5.853 -43.169 1.00 85.31 84 ASP A N 1
ATOM 582 C CA . ASP A 1 84 ? 13.089 5.894 -43.199 1.00 85.31 84 ASP A CA 1
ATOM 583 C C . ASP A 1 84 ? 12.574 5.072 -44.392 1.00 85.31 84 ASP A C 1
ATOM 585 O O . ASP A 1 84 ? 12.413 5.572 -45.509 1.00 85.31 84 ASP A O 1
ATOM 589 N N . LEU A 1 85 ? 12.341 3.775 -44.163 1.00 84.25 85 LEU A N 1
ATOM 590 C CA . LEU A 1 85 ? 11.785 2.882 -45.185 1.00 84.25 85 LEU A CA 1
ATOM 591 C C . LEU A 1 85 ? 10.367 3.299 -45.602 1.00 84.2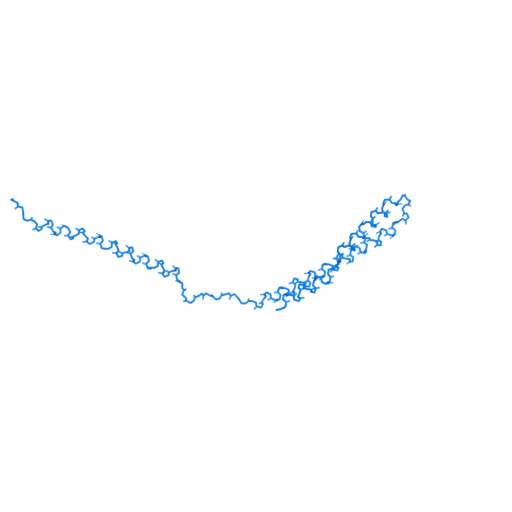5 85 LEU A C 1
ATOM 593 O O . LEU A 1 85 ? 9.990 3.075 -46.753 1.00 84.25 85 LEU A O 1
ATOM 597 N N . ALA A 1 86 ? 9.587 3.897 -44.697 1.00 83.25 86 ALA A N 1
ATOM 598 C CA . ALA A 1 86 ? 8.231 4.345 -45.001 1.00 83.25 86 ALA A CA 1
ATOM 599 C C . ALA A 1 86 ? 8.264 5.570 -45.927 1.00 83.25 86 ALA A C 1
ATOM 601 O O . ALA A 1 86 ? 7.564 5.596 -46.944 1.00 83.25 86 ALA A O 1
ATOM 602 N N . GLY A 1 87 ? 9.139 6.533 -45.635 1.00 84.31 87 GLY A N 1
ATOM 603 C CA . GLY A 1 87 ? 9.417 7.672 -46.508 1.00 84.31 87 GLY A CA 1
ATOM 604 C C . GLY A 1 87 ? 9.948 7.244 -47.876 1.00 84.31 87 GLY A C 1
ATOM 605 O O . GLY A 1 87 ? 9.456 7.723 -48.900 1.00 84.31 87 GLY A O 1
ATOM 606 N N . LEU A 1 88 ? 10.877 6.283 -47.919 1.00 86.88 88 LEU A N 1
ATOM 607 C CA . LEU A 1 88 ? 11.404 5.742 -49.175 1.00 86.88 88 LEU A CA 1
ATOM 608 C C . LEU A 1 88 ? 10.308 5.065 -50.010 1.00 86.88 88 LEU A C 1
ATOM 610 O O . LEU A 1 88 ? 10.210 5.310 -51.211 1.00 86.88 88 LEU A O 1
ATOM 614 N N . ALA A 1 89 ? 9.448 4.255 -49.387 1.00 86.00 89 ALA A N 1
ATOM 615 C CA . ALA A 1 89 ? 8.322 3.624 -50.071 1.00 86.00 89 ALA A CA 1
ATOM 616 C C . ALA A 1 89 ? 7.346 4.665 -50.649 1.00 86.00 89 ALA A C 1
ATOM 618 O O . ALA A 1 89 ? 6.895 4.523 -51.787 1.00 86.00 89 ALA A O 1
ATOM 619 N N . GLY A 1 90 ? 7.072 5.743 -49.906 1.00 87.38 90 GLY A N 1
ATOM 620 C CA . GLY A 1 90 ? 6.267 6.867 -50.387 1.00 87.38 90 GLY A CA 1
ATOM 621 C C . GLY A 1 90 ? 6.902 7.589 -51.580 1.00 87.38 90 GLY A C 1
ATOM 622 O O . GLY A 1 90 ? 6.218 7.880 -52.563 1.00 87.38 90 GLY A O 1
ATOM 623 N N . GLN A 1 91 ? 8.217 7.823 -51.541 1.00 87.50 91 GLN A N 1
ATOM 624 C CA . GLN A 1 91 ? 8.960 8.420 -52.656 1.00 87.50 91 GLN A CA 1
ATOM 625 C C . GLN A 1 91 ? 8.945 7.534 -53.903 1.00 87.50 91 GLN A C 1
ATOM 627 O O . GLN A 1 91 ? 8.708 8.037 -55.001 1.00 87.50 91 GLN A O 1
ATOM 632 N N . VAL A 1 92 ? 9.136 6.222 -53.746 1.00 91.44 92 VAL A N 1
ATOM 633 C CA . VAL A 1 92 ? 9.064 5.260 -54.855 1.00 91.44 92 VAL A CA 1
ATOM 634 C C . VAL A 1 92 ? 7.657 5.238 -55.456 1.00 91.44 92 VAL A C 1
ATOM 636 O O . VAL A 1 92 ? 7.513 5.323 -56.674 1.00 91.44 92 VAL A O 1
ATOM 639 N N . ALA A 1 93 ? 6.610 5.203 -54.628 1.00 88.19 93 ALA A N 1
ATOM 640 C CA . ALA A 1 93 ? 5.228 5.244 -55.104 1.00 88.19 93 ALA A CA 1
ATOM 641 C C . ALA A 1 93 ? 4.918 6.537 -55.884 1.00 88.19 93 ALA A C 1
ATOM 643 O O . ALA A 1 93 ? 4.286 6.485 -56.942 1.00 88.19 93 ALA A O 1
ATOM 644 N N . ALA A 1 94 ? 5.412 7.684 -55.410 1.00 88.56 94 ALA A N 1
ATOM 645 C CA . ALA A 1 94 ? 5.276 8.966 -56.099 1.00 88.56 94 ALA A CA 1
ATOM 646 C C . ALA A 1 94 ? 6.057 9.008 -57.425 1.00 88.56 94 ALA A C 1
ATOM 648 O O . ALA A 1 94 ? 5.557 9.509 -58.430 1.00 88.56 94 ALA A O 1
ATOM 649 N N . GLN A 1 95 ? 7.267 8.450 -57.473 1.00 90.50 95 GLN A N 1
ATOM 650 C CA . GLN A 1 95 ? 8.048 8.366 -58.710 1.00 90.50 95 GLN A CA 1
ATOM 651 C C . GLN A 1 95 ? 7.355 7.481 -59.752 1.00 90.50 95 GLN A C 1
ATOM 653 O O . GLN A 1 95 ? 7.266 7.866 -60.919 1.00 90.50 95 GLN A O 1
ATOM 658 N N . VAL A 1 96 ? 6.799 6.340 -59.333 1.00 91.00 96 VAL A N 1
ATOM 659 C CA . VAL A 1 96 ? 6.043 5.435 -60.213 1.00 91.00 96 VAL A CA 1
ATOM 660 C C . VAL A 1 96 ? 4.776 6.106 -60.745 1.00 91.00 96 VAL A C 1
ATOM 662 O O . VAL A 1 96 ? 4.501 6.009 -61.941 1.00 91.00 96 VAL A O 1
ATOM 665 N N . SER A 1 97 ? 4.023 6.828 -59.909 1.00 88.81 97 SER A N 1
ATOM 666 C CA . SER A 1 97 ? 2.818 7.537 -60.363 1.00 88.81 97 SER A CA 1
ATOM 667 C C . SER A 1 97 ? 3.148 8.682 -61.327 1.00 88.81 97 SER A C 1
ATOM 669 O O . SER A 1 97 ? 2.459 8.860 -62.335 1.00 88.81 97 SER A O 1
ATOM 671 N N . THR A 1 98 ? 4.244 9.407 -61.085 1.00 89.44 98 THR A N 1
ATOM 672 C CA . THR A 1 98 ? 4.726 10.470 -61.981 1.00 89.44 98 THR A CA 1
ATOM 673 C C . THR A 1 98 ? 5.164 9.892 -63.328 1.00 89.44 98 THR A C 1
ATOM 675 O O . THR A 1 98 ? 4.779 10.410 -64.376 1.00 89.44 98 THR A O 1
ATOM 678 N N . ALA A 1 99 ? 5.897 8.773 -63.322 1.00 86.31 99 ALA A N 1
ATOM 679 C CA . ALA A 1 99 ? 6.312 8.072 -64.537 1.00 86.31 99 ALA A CA 1
ATOM 680 C C . ALA A 1 99 ? 5.116 7.512 -65.325 1.00 86.31 99 ALA A C 1
ATOM 682 O O . ALA A 1 99 ? 5.061 7.661 -66.545 1.00 86.31 99 ALA A O 1
ATOM 683 N N . ALA A 1 100 ? 4.124 6.930 -64.645 1.00 83.25 100 ALA A N 1
ATOM 684 C CA . ALA A 1 100 ? 2.894 6.451 -65.275 1.00 83.25 100 ALA A CA 1
ATOM 685 C C . ALA A 1 100 ? 2.074 7.597 -65.899 1.00 83.25 100 ALA A C 1
ATOM 687 O O . ALA A 1 100 ? 1.529 7.456 -66.997 1.00 83.25 100 ALA A O 1
ATOM 688 N N . THR A 1 101 ? 2.030 8.757 -65.238 1.00 83.19 101 THR A N 1
ATOM 689 C CA . THR A 1 101 ? 1.350 9.961 -65.746 1.00 83.19 101 THR A CA 1
ATOM 690 C C . THR A 1 101 ? 2.083 10.555 -66.953 1.00 83.19 101 THR A C 1
ATOM 692 O O . THR A 1 101 ? 1.456 10.938 -67.937 1.00 83.19 101 THR A O 1
ATOM 695 N N . ALA A 1 102 ? 3.418 10.574 -66.935 1.00 82.12 102 ALA A N 1
ATOM 696 C CA . ALA A 1 102 ? 4.220 11.004 -68.079 1.00 82.12 102 ALA A CA 1
ATOM 697 C C . ALA A 1 102 ? 4.070 10.049 -69.276 1.00 82.12 102 ALA A C 1
ATOM 699 O O . ALA A 1 102 ? 3.904 10.501 -70.409 1.00 82.12 102 ALA A O 1
ATOM 700 N N . ALA A 1 103 ? 4.062 8.735 -69.026 1.00 77.50 103 ALA A N 1
ATOM 701 C CA . ALA A 1 103 ? 3.861 7.725 -70.059 1.00 77.50 103 ALA A CA 1
ATOM 702 C C . ALA A 1 103 ? 2.480 7.854 -70.715 1.00 77.50 103 ALA A C 1
ATOM 704 O O . ALA A 1 103 ? 2.397 7.870 -71.938 1.00 77.50 103 ALA A O 1
ATOM 705 N N . THR A 1 104 ? 1.415 8.016 -69.922 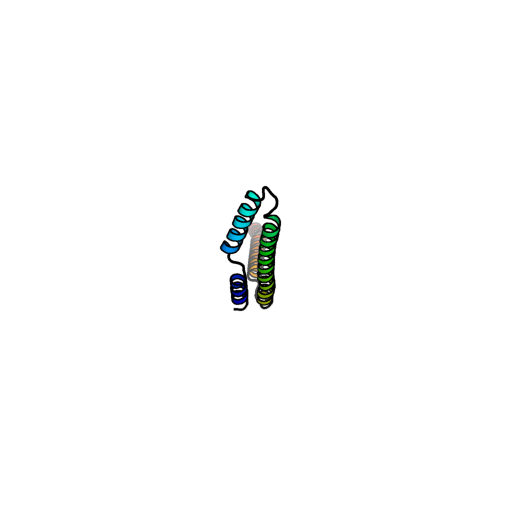1.00 75.62 104 THR A N 1
ATOM 706 C CA . THR A 1 104 ? 0.045 8.230 -70.429 1.00 75.62 104 THR A CA 1
ATOM 707 C C . THR A 1 104 ? -0.113 9.571 -71.150 1.00 75.62 104 THR A C 1
ATOM 709 O O . THR A 1 104 ? -0.740 9.623 -72.209 1.00 75.62 104 THR A O 1
ATOM 712 N N . GLY A 1 105 ? 0.520 10.637 -70.654 1.00 74.69 105 GLY A N 1
ATOM 713 C CA . GLY A 1 105 ? 0.560 11.943 -71.316 1.00 74.69 105 GLY A CA 1
ATOM 714 C C . GLY A 1 105 ? 1.289 11.931 -72.665 1.00 74.69 105 GLY A C 1
ATOM 715 O O . GLY A 1 105 ? 0.898 12.668 -73.568 1.00 74.69 105 GLY A O 1
ATOM 716 N N . ALA A 1 106 ? 2.292 11.064 -72.838 1.00 73.00 106 ALA A N 1
ATOM 717 C CA . ALA A 1 106 ? 3.022 10.894 -74.096 1.00 73.00 106 ALA A CA 1
ATOM 718 C C . ALA A 1 106 ? 2.239 10.106 -75.167 1.00 73.00 106 ALA A C 1
ATOM 720 O O . ALA A 1 106 ? 2.541 10.227 -76.356 1.00 73.00 106 ALA A O 1
ATOM 721 N N . VAL A 1 107 ? 1.205 9.344 -74.783 1.00 71.06 107 VAL A N 1
ATOM 722 C CA . VAL A 1 107 ? 0.367 8.589 -75.737 1.00 71.06 107 VAL A CA 1
ATOM 723 C C . VAL A 1 107 ? -0.488 9.524 -76.597 1.00 71.06 107 VAL A C 1
ATOM 725 O O . VAL A 1 107 ? -0.669 9.267 -77.785 1.00 71.06 107 VAL A O 1
ATOM 728 N N . SER A 1 108 ? -0.969 10.636 -76.035 1.00 67.69 108 SER A N 1
ATOM 729 C CA . SER A 1 108 ? -1.789 11.625 -76.748 1.00 67.69 108 SER A CA 1
ATOM 730 C C . SER A 1 108 ? -1.082 12.238 -77.972 1.00 67.69 108 SER A C 1
ATOM 732 O O . SER A 1 108 ? -1.603 12.076 -79.078 1.00 67.69 108 SER A O 1
ATOM 734 N N . PRO A 1 109 ? 0.112 12.858 -77.849 1.00 67.88 109 PRO A N 1
ATOM 735 C CA . PRO A 1 109 ? 0.833 13.398 -79.001 1.00 67.88 109 PRO A CA 1
ATOM 736 C C . PRO A 1 109 ? 1.293 12.306 -79.976 1.00 67.88 109 PRO A C 1
ATOM 738 O O . PRO A 1 109 ? 1.326 12.552 -81.180 1.00 67.88 109 PRO A O 1
ATOM 741 N N . ALA A 1 110 ? 1.590 11.091 -79.498 1.00 68.62 110 ALA A N 1
ATOM 742 C CA . ALA A 1 110 ? 1.928 9.963 -80.369 1.00 68.62 110 ALA A CA 1
ATOM 743 C C . ALA A 1 110 ? 0.733 9.525 -81.235 1.00 68.62 110 ALA A C 1
ATOM 745 O O . ALA A 1 110 ? 0.891 9.276 -82.431 1.00 68.62 110 ALA A O 1
ATOM 746 N N . LEU A 1 111 ? -0.474 9.495 -80.663 1.00 66.81 111 LEU A N 1
ATOM 747 C CA . LEU A 1 111 ? -1.706 9.196 -81.392 1.00 66.81 111 LEU A CA 1
ATOM 748 C C . LEU A 1 111 ? -2.097 10.337 -82.344 1.00 66.81 111 LEU A C 1
ATOM 750 O O . LEU A 1 111 ? -2.518 10.070 -83.466 1.00 66.81 111 LEU A O 1
ATOM 754 N N . GLN A 1 112 ? -1.908 11.599 -81.945 1.00 68.62 112 GLN A N 1
ATOM 755 C CA . GLN A 1 112 ? -2.101 12.755 -82.832 1.00 68.62 112 GLN A CA 1
ATOM 756 C C . GLN A 1 112 ? -1.113 12.755 -84.008 1.00 68.62 112 GLN A C 1
ATOM 758 O O . GLN A 1 112 ? -1.516 13.047 -85.133 1.00 68.62 112 GLN A O 1
ATOM 763 N N . GLY A 1 113 ? 0.141 12.353 -83.786 1.00 70.19 113 GLY A N 1
ATOM 764 C CA . GLY A 1 113 ? 1.121 12.144 -84.854 1.00 70.19 113 GLY A CA 1
ATOM 765 C C . GLY A 1 113 ? 0.755 10.982 -85.784 1.00 70.19 113 GLY A C 1
ATOM 766 O O . GLY A 1 113 ? 0.888 11.108 -86.999 1.00 70.19 113 GLY A O 1
ATOM 767 N N . ALA A 1 114 ? 0.235 9.878 -85.238 1.00 66.94 114 ALA A N 1
ATOM 768 C CA . ALA A 1 114 ? -0.198 8.723 -86.024 1.00 66.94 114 ALA A CA 1
ATOM 769 C C . ALA A 1 114 ? -1.435 9.028 -86.888 1.00 66.94 114 ALA A C 1
ATOM 771 O O . ALA A 1 114 ? -1.471 8.642 -88.052 1.00 66.94 114 ALA A O 1
ATOM 772 N N . LEU A 1 115 ? -2.418 9.759 -86.352 1.00 65.06 115 LEU A N 1
ATOM 773 C CA . LEU A 1 115 ? -3.630 10.164 -87.077 1.00 65.06 115 LEU A CA 1
ATOM 774 C C . LEU A 1 115 ? -3.347 11.233 -88.145 1.00 65.06 115 LEU A C 1
ATOM 776 O O . LEU A 1 115 ? -3.966 11.199 -89.203 1.00 65.06 115 LEU A O 1
ATOM 780 N N . ALA A 1 116 ? -2.388 12.137 -87.913 1.00 66.19 116 ALA A N 1
ATOM 781 C CA . ALA A 1 116 ? -1.934 13.102 -88.920 1.00 66.19 116 ALA A CA 1
ATOM 782 C C . ALA A 1 116 ? -1.161 12.446 -90.083 1.00 66.19 116 ALA A C 1
ATOM 784 O O . ALA A 1 116 ? -1.032 13.043 -91.150 1.00 66.19 116 ALA A O 1
ATOM 785 N N . GLY A 1 117 ? -0.645 11.229 -89.877 1.00 61.41 117 GLY A N 1
ATOM 786 C CA . GLY A 1 117 ? 0.085 10.452 -90.877 1.00 61.41 117 GLY A CA 1
ATOM 787 C C . GLY A 1 117 ? -0.773 9.496 -91.710 1.00 61.41 117 GLY A C 1
ATOM 788 O O . GLY A 1 117 ? -0.234 8.887 -92.631 1.00 61.41 117 GLY A O 1
ATOM 789 N N . VAL A 1 118 ? -2.072 9.343 -91.417 1.00 60.03 118 VAL A N 1
ATOM 790 C CA . VAL A 1 118 ? -2.985 8.525 -92.235 1.00 60.03 118 VAL A CA 1
ATOM 791 C C . VAL A 1 118 ? -3.419 9.351 -93.453 1.00 60.03 118 VAL A C 1
ATOM 793 O O . VAL A 1 118 ? -4.138 10.336 -93.279 1.00 60.03 118 VAL A O 1
ATOM 796 N N . PRO A 1 119 ? -3.010 8.993 -94.686 1.00 54.81 119 PRO A N 1
ATOM 797 C CA . PRO A 1 119 ? -3.432 9.711 -95.883 1.00 54.81 119 PRO A CA 1
ATOM 798 C C . PRO A 1 119 ? -4.941 9.536 -96.077 1.00 54.81 119 PRO A C 1
ATOM 800 O O . PRO A 1 119 ? -5.447 8.413 -96.054 1.00 54.81 119 PRO A O 1
ATOM 803 N N . GLY A 1 120 ? -5.656 10.650 -96.241 1.00 62.41 120 GLY A N 1
ATOM 804 C CA . GLY A 1 120 ? -7.068 10.646 -96.611 1.00 62.41 120 GLY A CA 1
ATOM 805 C C . GLY A 1 120 ? -7.291 10.015 -97.989 1.00 62.41 120 GLY A C 1
ATOM 806 O O . GLY A 1 120 ? -6.432 10.110 -98.865 1.00 62.41 120 GLY A O 1
ATOM 807 N N . TRP A 1 121 ? -8.446 9.364 -98.129 1.00 49.62 121 TRP A N 1
ATOM 808 C CA . TRP A 1 121 ? -9.060 8.965 -99.396 1.00 49.62 121 TRP A CA 1
ATOM 809 C C . TRP A 1 121 ? -9.333 10.183 -100.280 1.00 49.62 121 TRP A C 1
ATOM 811 O O . TRP A 1 121 ? -9.680 11.244 -99.708 1.00 49.62 121 TRP A O 1
#

Radius of gyration: 39.09 Å; Cα contacts (8 Å, |Δi|>4): 47; chains: 1; bounding box: 41×23×128 Å

pLDDT: mean 90.15, std 11.76, range [49.62, 98.88]

Sequence (121 aa):
MAAATAFESAVAATVHPAAVAANRVLLGALVATNFLGQNTPAIAATEFDYVEMWAQDVGAMVGYDAGAGAAAAELMPFGVPPLDLAGLAGQVAAQVSTAATAATGAVSPALQGALAGVPGW

Secondary structure (DSSP, 8-state):
-HHHHHHHHHHHHSPPHHHHHHHHHHHHHHHHT-TTSTTHHHHHHHHHHHHHHHHHHHHHHHHHHHHHHHHHHTPPPPPPPSS-HHHHHHHHHHHHHHHHHHHHHHHHHHHHHHHHTS---

Mean predicted aligned error: 11.99 Å

Organism: Mycobacterium kansasii (NCBI:txid1768)

Nearest PDB structures (foldseek):
  5xfs-assembly1_B  TM=8.919E-01  e=2.608E-05  Mycobacterium tuberculosis H37Rv
  4w4l-assembly1_B  TM=9.557E-01  e=2.626E-03  Mycobacterium tuberculosis str. Erdman = ATCC 35801
  6vj5-assembly1_B  TM=9.523E-01  e=8.062E-03  Mycobacterium tuberculosis H37Rv
  7w1m-assembly1_D  TM=5.761E-01  e=4.946E+00  Homo sapiens